Protein AF-A0A4U8USK8-F1 (afdb_monomer)

Structure (mmCIF, N/CA/C/O backbone):
data_AF-A0A4U8USK8-F1
#
_entry.id   AF-A0A4U8USK8-F1
#
loop_
_atom_site.group_PDB
_atom_site.id
_atom_site.type_symbol
_atom_site.label_atom_id
_atom_site.label_alt_id
_atom_site.label_comp_id
_atom_site.label_asym_id
_atom_site.label_entity_id
_atom_site.label_seq_id
_atom_site.pdbx_PDB_ins_code
_atom_site.Cartn_x
_atom_site.Cartn_y
_atom_site.Cartn_z
_atom_site.occupancy
_atom_site.B_iso_or_equiv
_atom_site.auth_seq_id
_atom_site.auth_comp_id
_atom_site.auth_asym_id
_atom_site.auth_atom_id
_atom_site.pdbx_PDB_model_num
ATOM 1 N N . MET A 1 1 ? -1.894 -6.611 14.300 1.00 62.28 1 MET A N 1
ATOM 2 C CA . MET A 1 1 ? -0.948 -7.218 13.333 1.00 62.28 1 MET A CA 1
ATOM 3 C C . MET A 1 1 ? -1.558 -7.384 11.939 1.00 62.28 1 MET A C 1
ATOM 5 O O . MET A 1 1 ? -0.922 -6.992 10.974 1.00 62.28 1 MET A O 1
ATOM 9 N N . SER A 1 2 ? -2.804 -7.857 11.816 1.00 80.00 2 SER A N 1
ATOM 10 C CA . SER A 1 2 ? -3.488 -8.091 10.527 1.00 80.00 2 SER A CA 1
ATOM 11 C C . SER A 1 2 ? -3.563 -6.857 9.609 1.00 80.00 2 SER A C 1
ATOM 13 O O . SER A 1 2 ? -3.330 -6.972 8.414 1.00 80.00 2 SER A O 1
ATOM 15 N N . ALA A 1 3 ? -3.816 -5.663 10.157 1.00 85.06 3 ALA A N 1
ATOM 16 C CA . ALA A 1 3 ? -3.925 -4.427 9.372 1.00 85.06 3 ALA A CA 1
ATOM 17 C C . ALA A 1 3 ? -2.617 -4.017 8.662 1.00 85.06 3 ALA A C 1
ATOM 19 O O . ALA A 1 3 ? -2.660 -3.523 7.541 1.00 85.06 3 ALA A O 1
ATOM 20 N N . LEU A 1 4 ? -1.459 -4.264 9.287 1.00 87.69 4 LEU A N 1
ATOM 21 C CA . LEU A 1 4 ? -0.150 -3.981 8.682 1.00 87.69 4 LEU A CA 1
ATOM 22 C C . LEU A 1 4 ? 0.106 -4.899 7.482 1.00 87.69 4 LEU A C 1
ATOM 24 O O . LEU A 1 4 ? 0.580 -4.457 6.441 1.00 87.69 4 LEU A O 1
ATOM 28 N N . LEU A 1 5 ? -0.276 -6.173 7.608 1.00 88.75 5 LEU A N 1
ATOM 29 C CA . LEU A 1 5 ? -0.125 -7.152 6.536 1.00 88.75 5 LEU A CA 1
ATOM 30 C C . LEU A 1 5 ? -1.016 -6.814 5.331 1.00 88.75 5 LEU A C 1
ATOM 32 O O . LEU A 1 5 ? -0.570 -6.932 4.194 1.00 88.75 5 LEU A O 1
ATOM 36 N N . ALA A 1 6 ? -2.241 -6.329 5.566 1.00 90.69 6 ALA A N 1
ATOM 37 C CA . ALA A 1 6 ? -3.089 -5.807 4.494 1.00 90.69 6 ALA A CA 1
ATOM 38 C C . ALA A 1 6 ? -2.417 -4.623 3.771 1.00 90.69 6 ALA A C 1
ATOM 40 O O . ALA A 1 6 ? -2.371 -4.608 2.543 1.00 90.69 6 ALA A O 1
ATOM 41 N N . GLY A 1 7 ? -1.807 -3.698 4.521 1.00 90.12 7 GLY A N 1
ATOM 42 C CA . GLY A 1 7 ? -1.068 -2.573 3.948 1.00 90.12 7 GLY A CA 1
ATOM 43 C C . GLY A 1 7 ? 0.153 -2.994 3.121 1.00 90.12 7 GLY A C 1
ATOM 44 O O . GLY A 1 7 ? 0.425 -2.388 2.089 1.00 90.12 7 GLY A O 1
ATOM 45 N N . PHE A 1 8 ? 0.854 -4.061 3.516 1.00 91.94 8 PHE A N 1
ATOM 46 C CA . PHE A 1 8 ? 1.943 -4.642 2.720 1.00 91.94 8 PHE A CA 1
ATOM 47 C C . PHE A 1 8 ? 1.453 -5.155 1.360 1.00 91.94 8 PHE A C 1
ATOM 49 O O . PHE A 1 8 ? 1.999 -4.767 0.329 1.00 91.94 8 PHE A O 1
ATOM 56 N N . PHE A 1 9 ? 0.387 -5.961 1.333 1.00 91.88 9 PHE A N 1
ATOM 57 C CA . PHE A 1 9 ? -0.175 -6.452 0.070 1.00 91.88 9 PHE A CA 1
ATOM 58 C C . PHE A 1 9 ? -0.728 -5.317 -0.800 1.00 91.88 9 PHE A C 1
ATOM 60 O O . PHE A 1 9 ? -0.609 -5.365 -2.022 1.00 91.88 9 PHE A O 1
ATOM 67 N N . ALA A 1 10 ? -1.255 -4.257 -0.187 1.00 92.19 10 ALA A N 1
ATOM 68 C CA . ALA A 1 10 ? -1.658 -3.053 -0.903 1.00 92.19 10 ALA A CA 1
ATOM 69 C C . ALA A 1 10 ? -0.473 -2.376 -1.622 1.00 92.19 10 ALA A C 1
ATOM 71 O O . ALA A 1 10 ? -0.589 -1.980 -2.782 1.00 92.19 10 ALA A O 1
ATOM 72 N N . ALA A 1 11 ? 0.686 -2.295 -0.964 1.00 93.12 11 ALA A N 1
ATOM 73 C CA . ALA A 1 11 ? 1.900 -1.750 -1.564 1.00 93.12 11 ALA A CA 1
ATOM 74 C C . ALA A 1 11 ? 2.456 -2.656 -2.678 1.00 93.12 11 ALA A C 1
ATOM 76 O O . ALA A 1 11 ? 2.874 -2.159 -3.725 1.00 93.12 11 ALA A O 1
ATOM 77 N N . CYS A 1 12 ? 2.407 -3.983 -2.502 1.00 91.12 12 CYS A N 1
ATOM 78 C CA . CYS A 1 12 ? 2.748 -4.942 -3.558 1.00 91.12 12 CYS A CA 1
ATOM 79 C C . CYS A 1 12 ? 1.858 -4.771 -4.793 1.00 91.12 12 CYS A C 1
ATOM 81 O O . CYS A 1 12 ? 2.367 -4.790 -5.912 1.00 91.12 12 CYS A O 1
ATOM 83 N N . ALA A 1 13 ? 0.553 -4.553 -4.602 1.00 93.31 13 ALA A N 1
ATOM 84 C CA . ALA A 1 13 ? -0.358 -4.250 -5.698 1.00 93.31 13 ALA A CA 1
ATOM 85 C C . ALA A 1 13 ? 0.054 -2.959 -6.426 1.00 93.31 13 ALA A C 1
ATOM 87 O O . ALA A 1 13 ? 0.198 -2.976 -7.644 1.00 93.31 13 ALA A O 1
ATOM 88 N N . SER A 1 14 ?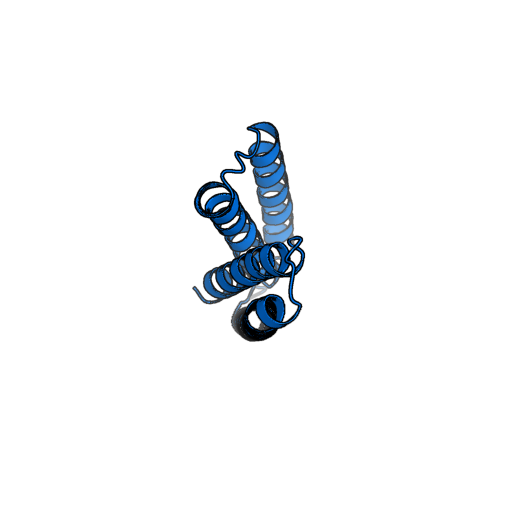 0.324 -1.864 -5.708 1.00 91.25 14 SER A N 1
ATOM 89 C CA . SER A 1 14 ? 0.794 -0.611 -6.325 1.00 91.25 14 SER A CA 1
ATOM 90 C C . SER A 1 14 ? 2.087 -0.789 -7.130 1.00 91.25 14 SER A C 1
ATOM 92 O O . SER A 1 14 ? 2.193 -0.274 -8.242 1.00 91.25 14 SER A O 1
ATOM 94 N N . ALA A 1 15 ? 3.059 -1.544 -6.608 1.00 91.50 15 ALA A N 1
ATOM 95 C CA . ALA A 1 15 ? 4.309 -1.822 -7.317 1.00 91.50 15 ALA A CA 1
ATOM 96 C C . ALA A 1 15 ? 4.084 -2.685 -8.572 1.00 91.50 15 ALA A C 1
ATOM 98 O O . ALA A 1 15 ? 4.593 -2.359 -9.642 1.00 91.50 15 ALA A O 1
ATOM 99 N N . ALA A 1 16 ? 3.276 -3.745 -8.465 1.00 90.69 16 ALA A N 1
ATOM 100 C CA . ALA A 1 16 ? 2.935 -4.609 -9.594 1.00 90.69 16 ALA A CA 1
ATOM 101 C C . ALA A 1 16 ? 2.166 -3.854 -10.687 1.00 90.69 16 ALA A C 1
ATOM 103 O O . ALA A 1 16 ? 2.432 -4.056 -11.868 1.00 90.69 16 ALA A O 1
ATOM 104 N N . ALA A 1 17 ? 1.261 -2.946 -10.307 1.00 90.25 17 ALA A N 1
ATOM 105 C CA . ALA A 1 17 ? 0.554 -2.088 -11.252 1.00 90.25 17 ALA A CA 1
ATOM 106 C C . ALA A 1 17 ? 1.528 -1.219 -12.050 1.00 90.25 17 ALA A C 1
ATOM 108 O O . ALA A 1 17 ? 1.413 -1.133 -13.268 1.00 90.25 17 ALA A O 1
ATOM 109 N N . LYS A 1 18 ? 2.514 -0.615 -11.377 1.00 90.00 18 LYS A N 1
ATOM 110 C CA . LYS A 1 18 ? 3.519 0.215 -12.044 1.00 90.00 18 LYS A CA 1
ATOM 111 C C . LYS A 1 18 ? 4.313 -0.580 -13.084 1.00 90.00 18 LYS A C 1
ATOM 113 O O . LYS A 1 18 ? 4.396 -0.150 -14.225 1.00 90.00 18 LYS A O 1
ATOM 118 N N . LEU A 1 19 ? 4.773 -1.778 -12.724 1.00 87.62 19 LEU A N 1
ATOM 119 C CA . LEU A 1 19 ? 5.495 -2.679 -13.636 1.00 87.62 19 LEU A CA 1
ATOM 120 C C . LEU A 1 19 ? 4.621 -3.208 -14.785 1.00 87.62 19 LEU A C 1
ATOM 122 O O . LEU A 1 19 ? 5.118 -3.480 -15.875 1.00 87.62 19 LEU A O 1
ATOM 126 N N . MET A 1 20 ? 3.314 -3.354 -14.560 1.00 86.81 20 MET A N 1
ATOM 127 C CA . MET A 1 20 ? 2.359 -3.787 -15.583 1.00 86.81 20 MET A CA 1
ATOM 128 C C . MET A 1 20 ? 2.142 -2.728 -16.675 1.00 86.81 20 MET A C 1
ATOM 130 O O . MET A 1 20 ? 1.917 -3.095 -17.829 1.00 86.81 20 MET A O 1
ATOM 134 N N . PHE A 1 21 ? 2.171 -1.443 -16.307 1.00 83.44 21 PHE A N 1
ATOM 135 C CA . PHE A 1 21 ? 1.966 -0.311 -17.219 1.00 83.44 21 PHE A CA 1
ATOM 136 C C . PHE A 1 21 ? 3.261 0.263 -17.802 1.00 83.44 21 PHE A C 1
ATOM 138 O O . PHE A 1 21 ? 3.189 1.198 -18.593 1.00 83.44 21 PHE A O 1
ATOM 145 N N . GLU A 1 22 ? 4.419 -0.282 -17.432 1.00 84.69 22 GLU A N 1
ATOM 146 C CA . GLU A 1 22 ? 5.686 0.035 -18.090 1.00 84.69 22 GLU A CA 1
ATOM 147 C C . GLU A 1 22 ? 5.589 -0.301 -19.594 1.00 84.69 22 GLU A C 1
ATOM 149 O O . GLU A 1 22 ? 4.885 -1.237 -20.000 1.00 84.69 22 GLU A O 1
ATOM 154 N N . ASP A 1 23 ? 6.267 0.471 -20.439 1.00 80.50 23 ASP A N 1
ATOM 155 C CA . ASP A 1 23 ? 6.266 0.250 -21.882 1.00 80.50 23 ASP A CA 1
ATOM 156 C C . ASP A 1 23 ? 7.170 -0.928 -22.221 1.00 80.50 23 ASP A C 1
ATOM 158 O O . ASP A 1 23 ? 8.362 -0.763 -22.479 1.00 80.50 23 ASP A O 1
ATOM 162 N N . TRP A 1 24 ? 6.604 -2.135 -22.229 1.00 81.56 24 TRP A N 1
ATOM 163 C CA . TRP A 1 24 ? 7.300 -3.272 -22.805 1.00 81.56 24 TRP A CA 1
ATOM 164 C C . TRP A 1 24 ? 6.730 -3.816 -24.108 1.00 81.56 24 TRP A C 1
ATOM 166 O O . TRP A 1 24 ? 5.531 -3.763 -24.386 1.00 81.56 24 TRP A O 1
ATOM 176 N N . GLU A 1 25 ? 7.655 -4.357 -24.902 1.00 80.81 25 GLU A N 1
ATOM 177 C CA . GLU A 1 25 ? 7.508 -4.721 -26.314 1.00 80.81 25 GLU A CA 1
ATOM 178 C C . GLU A 1 25 ? 6.460 -5.824 -26.568 1.00 80.81 25 GLU A C 1
ATOM 180 O O . GLU A 1 25 ? 5.803 -5.836 -27.604 1.00 80.81 25 GLU A O 1
ATOM 185 N N . SER A 1 26 ? 6.278 -6.770 -25.636 1.00 82.19 26 SER A N 1
ATOM 186 C CA . SER A 1 26 ? 5.474 -7.989 -25.851 1.00 82.19 26 SER A CA 1
ATOM 187 C C . SER A 1 26 ? 4.459 -8.287 -24.731 1.00 82.19 26 SER A C 1
ATOM 189 O O . SER A 1 26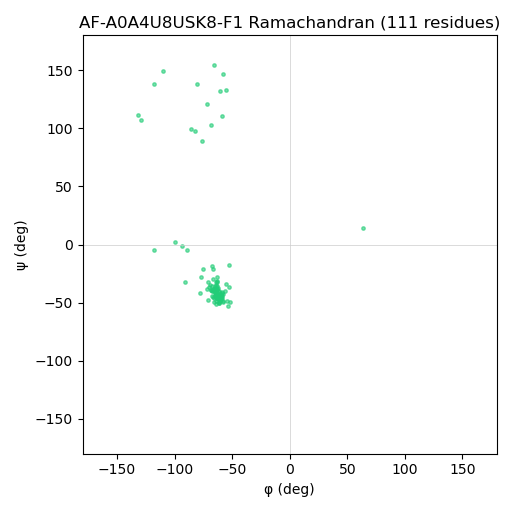 ? 4.858 -8.736 -23.672 1.00 82.19 26 SER A O 1
ATOM 191 N N . PRO A 1 27 ? 3.131 -8.195 -24.909 1.00 79.19 27 PRO A N 1
ATOM 192 C CA . PRO A 1 27 ? 2.140 -8.222 -23.809 1.00 79.19 27 PRO A CA 1
ATOM 193 C C . PRO A 1 27 ? 2.222 -9.410 -22.820 1.00 79.19 27 PRO A C 1
ATOM 195 O O . PRO A 1 27 ? 1.699 -9.326 -21.709 1.00 79.19 27 PRO A O 1
ATOM 198 N N . LEU A 1 28 ? 2.910 -10.495 -23.185 1.00 85.31 28 LEU A N 1
ATOM 199 C CA . LEU A 1 28 ? 3.245 -11.624 -22.319 1.00 85.31 28 LEU A CA 1
ATOM 200 C C . LEU A 1 28 ? 3.952 -11.226 -21.008 1.00 85.31 28 LEU A C 1
ATOM 202 O O . LEU A 1 28 ? 3.653 -11.817 -19.972 1.00 85.31 28 LEU A O 1
ATOM 206 N N . HIS A 1 29 ? 4.833 -10.216 -21.007 1.00 84.19 29 HIS A N 1
ATOM 207 C CA . HIS A 1 29 ? 5.508 -9.778 -19.773 1.00 84.19 29 HIS A CA 1
ATOM 208 C C . HIS A 1 29 ? 4.534 -9.150 -18.761 1.00 84.19 29 HIS A C 1
ATOM 210 O O . HIS A 1 29 ? 4.825 -9.135 -17.570 1.00 84.19 29 HIS A O 1
ATOM 216 N N . ARG A 1 30 ? 3.356 -8.672 -19.198 1.00 86.19 30 ARG A N 1
ATOM 217 C CA . ARG A 1 30 ? 2.348 -8.047 -18.319 1.00 86.19 30 ARG A CA 1
ATOM 218 C C . ARG A 1 30 ? 1.569 -9.077 -17.514 1.00 86.19 30 ARG A C 1
ATOM 220 O O . ARG A 1 30 ? 1.116 -8.775 -16.414 1.00 86.19 30 ARG A O 1
ATOM 227 N N . ALA A 1 31 ? 1.423 -10.292 -18.043 1.00 88.62 31 ALA A N 1
ATOM 228 C CA . ALA A 1 31 ? 0.634 -11.362 -17.437 1.00 88.62 31 ALA A CA 1
ATOM 229 C C . ALA A 1 31 ? 1.031 -11.696 -15.979 1.00 88.62 31 ALA A C 1
ATOM 231 O O . ALA A 1 31 ? 0.135 -11.724 -15.130 1.00 88.62 31 ALA A O 1
ATOM 232 N N . PRO A 1 32 ? 2.321 -11.898 -15.627 1.00 89.56 32 PRO A N 1
ATOM 233 C CA . PRO A 1 32 ? 2.706 -12.157 -14.237 1.00 89.56 32 PRO A CA 1
ATOM 234 C C . PRO A 1 32 ? 2.437 -10.963 -13.311 1.00 89.56 32 PRO A C 1
ATOM 236 O O . PRO A 1 32 ? 1.981 -11.159 -12.184 1.00 89.56 32 PRO A O 1
ATOM 239 N N . PHE A 1 33 ? 2.651 -9.728 -13.776 1.00 90.25 33 PHE A N 1
ATOM 240 C CA . PHE A 1 33 ? 2.387 -8.526 -12.978 1.00 90.25 33 PHE A CA 1
ATOM 241 C C . PHE A 1 33 ? 0.892 -8.291 -12.765 1.00 90.25 33 PHE A C 1
ATOM 243 O O . PHE A 1 33 ? 0.485 -7.928 -11.664 1.00 90.25 33 PHE A O 1
ATOM 250 N N . LEU A 1 34 ? 0.061 -8.581 -13.768 1.00 89.94 34 LEU A N 1
ATOM 251 C CA . LEU A 1 34 ? -1.393 -8.552 -13.639 1.00 89.94 34 LEU A CA 1
ATOM 252 C C . LEU A 1 34 ? -1.880 -9.590 -12.621 1.00 89.94 34 LEU A C 1
ATOM 254 O O . LEU A 1 34 ? -2.682 -9.267 -11.745 1.00 89.94 34 LEU A O 1
ATOM 258 N N . ALA A 1 35 ? -1.370 -10.823 -12.687 1.00 91.75 35 ALA A N 1
ATOM 259 C CA . ALA A 1 35 ? -1.700 -11.854 -11.708 1.00 91.75 35 ALA A CA 1
ATOM 260 C C . ALA A 1 35 ? -1.289 -11.425 -10.287 1.00 91.75 35 ALA A C 1
ATOM 262 O O . ALA A 1 35 ? -2.097 -11.501 -9.361 1.00 91.75 35 ALA A O 1
ATOM 263 N N . ALA A 1 36 ? -0.071 -10.900 -10.118 1.00 91.81 36 ALA A N 1
ATOM 264 C CA . ALA A 1 36 ? 0.415 -10.384 -8.840 1.00 91.81 36 ALA A CA 1
ATOM 265 C C . ALA A 1 36 ? -0.420 -9.200 -8.321 1.00 91.81 36 ALA A C 1
ATOM 267 O O . ALA A 1 36 ? -0.724 -9.145 -7.126 1.00 91.81 36 ALA A O 1
ATOM 268 N N . PHE A 1 37 ? -0.838 -8.288 -9.203 1.00 92.56 37 PHE A N 1
ATOM 269 C CA . PHE A 1 37 ? -1.707 -7.156 -8.885 1.00 92.56 37 PHE A CA 1
ATOM 270 C C . PHE A 1 37 ? -3.070 -7.616 -8.358 1.00 92.56 37 PHE A C 1
ATOM 272 O O . PHE A 1 37 ? -3.521 -7.153 -7.306 1.00 92.56 37 PHE A O 1
ATOM 279 N N . VAL A 1 38 ? -3.713 -8.551 -9.065 1.00 93.88 38 VAL A N 1
ATOM 280 C CA . VAL A 1 38 ? -5.031 -9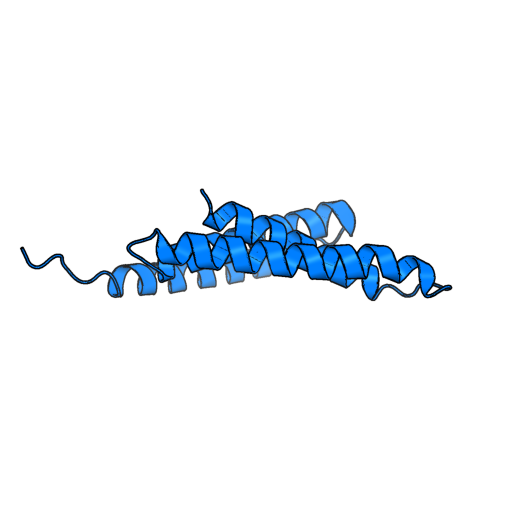.080 -8.690 1.00 93.88 38 VAL A CA 1
ATOM 281 C C . VAL A 1 38 ? -4.942 -9.861 -7.380 1.00 93.88 38 VAL A C 1
ATOM 283 O O . VAL A 1 38 ? -5.707 -9.587 -6.456 1.00 93.88 38 VAL A O 1
ATOM 286 N N . LEU A 1 39 ? -3.982 -10.784 -7.258 1.00 93.94 39 LEU A N 1
ATOM 287 C CA . LEU A 1 39 ? -3.804 -11.592 -6.048 1.00 93.94 39 LEU A CA 1
ATOM 288 C C . LEU A 1 39 ? -3.524 -10.720 -4.821 1.00 93.94 39 LEU A C 1
ATOM 290 O O . LEU A 1 39 ? -4.130 -10.921 -3.769 1.00 93.94 39 LEU A O 1
ATOM 294 N N . SER A 1 40 ? -2.661 -9.712 -4.964 1.00 91.94 40 SER A N 1
ATOM 295 C CA . SER A 1 40 ? -2.339 -8.788 -3.875 1.00 91.94 40 SER A CA 1
ATOM 296 C C . SER A 1 40 ? -3.551 -7.956 -3.447 1.00 91.94 40 SER A C 1
ATOM 298 O O . SER A 1 40 ? -3.776 -7.788 -2.251 1.00 91.94 40 SER A O 1
ATOM 300 N N . ASN A 1 41 ? -4.388 -7.502 -4.388 1.00 92.62 41 ASN A N 1
ATOM 301 C CA . ASN A 1 41 ? -5.636 -6.799 -4.066 1.00 92.62 41 ASN A CA 1
ATOM 302 C C . ASN A 1 41 ? -6.642 -7.690 -3.326 1.00 92.62 41 ASN A C 1
ATOM 304 O O . ASN A 1 41 ? -7.236 -7.259 -2.336 1.00 92.62 41 ASN A O 1
ATOM 308 N N . VAL A 1 42 ? -6.813 -8.938 -3.771 1.00 93.38 42 VAL A N 1
ATOM 309 C CA . VAL A 1 42 ? -7.712 -9.900 -3.113 1.00 93.38 42 VAL A CA 1
ATOM 310 C C . VAL A 1 42 ? -7.234 -10.195 -1.689 1.00 93.38 42 VAL A C 1
ATOM 312 O O . VAL A 1 42 ? -8.032 -10.150 -0.750 1.00 93.38 42 VAL A O 1
ATOM 315 N N . LEU A 1 43 ? -5.931 -10.435 -1.505 1.00 91.44 43 LEU A N 1
ATOM 316 C CA . LEU A 1 43 ? -5.336 -10.678 -0.188 1.00 91.44 43 LEU A CA 1
ATOM 317 C C . LEU A 1 43 ? -5.448 -9.455 0.727 1.00 91.44 43 LEU A C 1
ATOM 319 O O . LEU A 1 43 ? -5.870 -9.600 1.875 1.00 91.44 43 LEU A O 1
ATOM 323 N N . MET A 1 44 ? -5.140 -8.256 0.224 1.00 90.81 44 MET A N 1
ATOM 324 C CA . MET A 1 44 ? -5.330 -6.999 0.953 1.00 90.81 44 MET A CA 1
ATOM 325 C C . MET A 1 44 ? -6.772 -6.882 1.449 1.00 90.81 44 MET A C 1
ATOM 327 O O . MET A 1 44 ? -6.994 -6.682 2.643 1.00 90.81 44 MET A O 1
ATOM 331 N N . TRP A 1 45 ? -7.754 -7.029 0.557 1.00 90.00 45 TRP A N 1
ATOM 332 C CA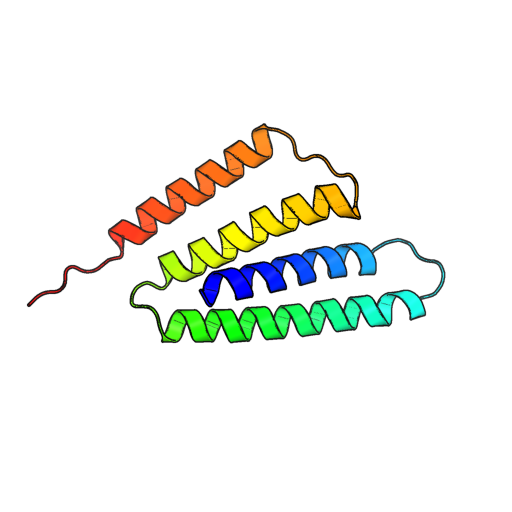 . TRP A 1 45 ? -9.165 -6.880 0.901 1.00 90.00 45 TRP A CA 1
ATOM 333 C C . TRP A 1 45 ? -9.627 -7.919 1.930 1.00 90.00 45 TRP A C 1
ATOM 335 O O . TRP A 1 45 ? -10.296 -7.577 2.911 1.00 90.00 45 TRP A O 1
ATOM 345 N N . TRP A 1 46 ? -9.221 -9.180 1.772 1.00 91.44 46 TRP A N 1
ATOM 346 C CA . TRP A 1 46 ? -9.561 -10.242 2.718 1.00 91.44 46 TRP A CA 1
ATOM 347 C C . TRP A 1 46 ? -8.955 -10.003 4.108 1.00 91.44 46 TRP A C 1
ATOM 349 O O . TRP A 1 46 ? -9.645 -10.099 5.124 1.00 91.44 46 TRP A O 1
ATOM 359 N N . ILE A 1 47 ? -7.677 -9.628 4.178 1.00 89.06 47 ILE A N 1
ATOM 360 C CA . ILE A 1 47 ? -7.005 -9.352 5.452 1.00 89.06 47 ILE A CA 1
ATOM 361 C C . ILE A 1 47 ? -7.578 -8.083 6.098 1.00 89.06 47 ILE A C 1
ATOM 363 O O . ILE A 1 47 ? -7.784 -8.058 7.313 1.00 89.06 47 ILE A O 1
ATOM 367 N N . HIS A 1 48 ? -7.883 -7.051 5.308 1.00 85.75 48 HIS A N 1
ATOM 368 C CA . HIS A 1 48 ? -8.475 -5.806 5.789 1.00 85.75 48 HIS A CA 1
ATOM 369 C C . HIS A 1 48 ? -9.875 -6.040 6.369 1.00 85.75 48 HIS A C 1
ATOM 371 O O . HIS A 1 48 ? -10.140 -5.670 7.510 1.00 85.75 48 HIS A O 1
ATOM 377 N N . THR A 1 49 ? -10.746 -6.749 5.648 1.00 87.75 49 THR A N 1
ATOM 378 C CA . THR A 1 49 ? -12.091 -7.104 6.137 1.00 87.75 49 THR A CA 1
ATOM 379 C C . THR A 1 49 ? -12.032 -7.989 7.385 1.00 87.75 49 THR A C 1
ATOM 381 O O . THR A 1 49 ? -12.809 -7.790 8.321 1.00 87.75 49 THR A O 1
ATOM 384 N N . LYS A 1 50 ? -11.073 -8.921 7.464 1.00 86.81 50 LYS A N 1
ATOM 385 C CA . LYS A 1 50 ? -10.818 -9.721 8.671 1.00 86.81 50 LYS A CA 1
ATOM 386 C C . LYS A 1 50 ? -10.345 -8.860 9.848 1.00 86.81 50 LYS A C 1
ATOM 388 O O . LYS A 1 50 ? -10.780 -9.085 10.974 1.00 86.81 50 LYS A O 1
ATOM 393 N N . ALA A 1 51 ? -9.486 -7.872 9.602 1.00 83.62 51 ALA A N 1
ATOM 394 C CA . ALA A 1 51 ? -9.010 -6.939 10.620 1.00 83.62 51 ALA A CA 1
ATOM 395 C C . ALA A 1 51 ? -10.137 -6.035 11.147 1.00 83.62 51 ALA A C 1
ATOM 397 O O . ALA A 1 51 ? -10.197 -5.788 12.348 1.00 83.62 51 ALA A O 1
ATOM 398 N N . LEU A 1 52 ? -11.049 -5.601 10.271 1.00 83.56 52 LEU A N 1
ATOM 399 C CA . LEU A 1 52 ? -12.236 -4.830 10.648 1.00 83.56 52 LEU A CA 1
ATOM 400 C C . LEU A 1 52 ? -13.180 -5.635 11.545 1.00 83.56 52 LEU A C 1
ATOM 402 O O . LEU A 1 52 ? -13.627 -5.129 12.566 1.00 83.56 52 LEU A O 1
ATOM 406 N N . LYS A 1 53 ? -13.436 -6.907 11.215 1.00 81.00 53 LYS A N 1
ATOM 407 C CA . LYS A 1 53 ? -14.306 -7.782 12.022 1.00 81.00 53 LYS A CA 1
ATOM 408 C C . LYS A 1 53 ? -13.771 -8.056 13.433 1.00 81.00 53 LYS A C 1
ATOM 410 O O . LYS A 1 53 ? -14.558 -8.349 14.324 1.00 81.00 53 LYS A O 1
ATOM 415 N N . GLY A 1 54 ? -12.453 -8.012 13.626 1.00 72.62 54 GLY A N 1
ATOM 416 C CA . GLY A 1 54 ? -11.799 -8.334 14.899 1.00 72.62 54 GLY A CA 1
ATOM 417 C C . GLY A 1 54 ? -11.401 -7.127 15.754 1.00 72.62 54 GLY A C 1
ATOM 418 O O . GLY A 1 54 ? -10.773 -7.323 16.790 1.00 72.62 54 GLY A O 1
ATOM 419 N N . SER A 1 55 ? -11.696 -5.897 15.324 1.00 76.94 55 SER A N 1
ATOM 420 C CA . SER A 1 55 ? -11.262 -4.668 15.997 1.00 76.94 55 SER A CA 1
ATOM 421 C C . SER A 1 55 ? -12.452 -3.854 16.486 1.00 76.94 55 SER A C 1
ATOM 423 O O . SER A 1 55 ? -13.407 -3.638 15.748 1.00 76.94 55 SER A O 1
ATOM 425 N N . SER A 1 56 ? -12.349 -3.316 17.700 1.00 69.81 56 SER A N 1
ATOM 426 C CA . SER A 1 56 ? -13.332 -2.378 18.255 1.00 69.81 56 SER A CA 1
ATOM 427 C C . SER A 1 56 ? -13.348 -1.024 17.534 1.00 69.81 56 SER A C 1
ATOM 429 O O . SER A 1 56 ? -14.319 -0.283 17.645 1.00 69.81 56 SER A O 1
ATOM 431 N N . SER A 1 57 ? -12.280 -0.693 16.797 1.00 77.00 57 SER A N 1
ATOM 432 C CA . SER A 1 57 ? -12.147 0.563 16.057 1.00 77.00 57 SER A CA 1
ATOM 433 C C . SER A 1 57 ? -11.747 0.306 14.604 1.00 77.00 57 SER A C 1
ATOM 435 O O . SER A 1 57 ? -10.602 -0.041 14.294 1.00 77.00 57 SER A O 1
ATOM 437 N N . THR A 1 58 ? -12.710 0.494 13.701 1.00 82.19 58 THR A N 1
ATOM 438 C CA . THR A 1 58 ? -12.535 0.453 12.238 1.00 82.19 58 THR A CA 1
ATOM 439 C C . THR A 1 58 ? -11.517 1.493 11.772 1.00 82.19 58 THR A C 1
ATOM 441 O O . THR A 1 58 ? -10.672 1.206 10.928 1.00 82.19 58 THR A O 1
ATOM 444 N N . LEU A 1 59 ? -11.555 2.696 12.352 1.00 81.19 59 LEU A N 1
ATOM 445 C CA . LEU A 1 59 ? -10.703 3.807 11.927 1.00 81.19 59 LEU A CA 1
ATOM 446 C C . LEU A 1 59 ? -9.224 3.544 12.215 1.00 81.19 59 LEU A C 1
ATOM 448 O O . LEU A 1 59 ? -8.390 3.807 11.352 1.00 81.19 59 LEU A O 1
ATOM 452 N N . ILE A 1 60 ? -8.895 2.956 13.370 1.00 81.81 60 ILE A N 1
ATOM 453 C CA . ILE A 1 60 ? -7.511 2.579 13.700 1.00 81.81 60 ILE A CA 1
ATOM 454 C C . ILE A 1 60 ? -7.003 1.491 12.741 1.00 81.81 60 ILE A C 1
ATOM 456 O O . ILE A 1 60 ? -5.867 1.555 12.274 1.00 81.81 60 ILE A O 1
ATOM 460 N N . VAL A 1 61 ? -7.840 0.509 12.392 1.00 84.88 61 VAL A N 1
ATOM 461 C CA . VAL A 1 61 ? -7.472 -0.553 11.437 1.00 84.88 61 VAL A CA 1
ATOM 462 C C . VAL A 1 61 ? -7.175 0.021 10.054 1.00 84.88 61 VAL A C 1
ATOM 464 O O . VAL A 1 61 ? -6.159 -0.326 9.450 1.00 84.88 61 VAL A O 1
ATOM 467 N N . THR A 1 62 ? -8.029 0.917 9.562 1.00 86.50 62 THR A N 1
ATOM 468 C CA . THR A 1 62 ? -7.823 1.591 8.276 1.00 86.50 62 THR A CA 1
ATOM 469 C C . THR A 1 62 ? -6.595 2.488 8.302 1.00 86.50 62 THR A C 1
ATOM 471 O O . THR A 1 62 ? -5.807 2.453 7.361 1.00 86.50 62 THR A O 1
ATOM 474 N N . LEU A 1 63 ? -6.368 3.223 9.393 1.00 86.75 63 LEU A N 1
ATOM 475 C CA . LEU A 1 63 ? -5.184 4.058 9.568 1.00 86.75 63 LEU A CA 1
ATOM 476 C C . LEU A 1 63 ? -3.892 3.241 9.468 1.00 86.75 63 LEU A C 1
ATOM 478 O O . LEU A 1 63 ? -2.987 3.612 8.724 1.00 86.75 63 LEU A O 1
ATOM 482 N N . LEU A 1 64 ? -3.814 2.115 10.182 1.00 87.88 64 LEU A N 1
ATOM 483 C CA . LEU A 1 64 ? -2.640 1.242 10.159 1.00 87.88 64 LEU A CA 1
ATOM 484 C C . LEU A 1 64 ? -2.418 0.619 8.776 1.00 87.88 64 LEU A C 1
ATOM 486 O O . LEU A 1 64 ? -1.281 0.555 8.314 1.00 87.88 64 LEU A O 1
ATOM 490 N N . ASN A 1 65 ? -3.490 0.199 8.100 1.00 89.19 65 ASN A N 1
ATOM 491 C CA . ASN A 1 65 ? -3.421 -0.318 6.733 1.00 89.19 65 ASN A CA 1
ATOM 492 C C . ASN A 1 65 ? -2.887 0.737 5.753 1.00 89.19 65 ASN A C 1
ATOM 494 O O . ASN A 1 65 ? -1.946 0.473 5.007 1.00 89.19 65 ASN A O 1
ATOM 498 N N . THR A 1 66 ? -3.461 1.938 5.779 1.00 87.94 66 THR A N 1
ATOM 499 C CA . THR A 1 66 ? -3.093 3.038 4.882 1.00 87.94 66 THR A CA 1
ATOM 500 C C . THR A 1 66 ? -1.684 3.550 5.169 1.00 87.94 66 THR A C 1
ATOM 502 O O . THR A 1 66 ? -0.896 3.719 4.243 1.00 87.94 66 THR A O 1
ATOM 505 N N . GLY A 1 67 ? -1.326 3.733 6.443 1.00 88.50 67 GLY A N 1
ATOM 506 C CA . GLY A 1 67 ? 0.025 4.126 6.842 1.00 88.50 67 GLY A CA 1
ATOM 507 C C . GLY A 1 67 ? 1.072 3.096 6.425 1.00 88.50 67 GLY A C 1
ATOM 508 O O . GLY A 1 67 ? 2.086 3.457 5.833 1.00 88.50 67 GLY A O 1
ATOM 509 N N . SER A 1 68 ? 0.799 1.807 6.644 1.00 90.12 68 SER A N 1
ATOM 510 C CA . SER A 1 68 ? 1.682 0.727 6.196 1.00 90.12 68 SER A CA 1
ATOM 511 C C . SER A 1 68 ? 1.815 0.695 4.672 1.00 90.12 68 SER A C 1
ATOM 513 O O . SER A 1 68 ? 2.929 0.569 4.173 1.00 90.12 68 SER A O 1
ATOM 515 N N . ASN A 1 69 ? 0.715 0.853 3.928 1.00 91.19 69 ASN A N 1
ATOM 516 C CA . ASN A 1 69 ? 0.747 0.924 2.467 1.00 91.19 69 ASN A CA 1
ATOM 517 C C . ASN A 1 69 ? 1.644 2.076 1.990 1.00 91.19 69 ASN A C 1
ATOM 519 O O . ASN A 1 69 ? 2.540 1.855 1.180 1.00 91.19 69 ASN A O 1
ATOM 523 N N . PHE A 1 70 ? 1.472 3.285 2.530 1.00 90.50 70 PHE A N 1
ATOM 524 C CA . PHE A 1 70 ? 2.283 4.434 2.126 1.00 90.50 70 PHE A CA 1
ATOM 525 C C . PHE A 1 70 ? 3.768 4.269 2.453 1.00 90.50 70 PHE A C 1
ATOM 527 O O . PHE A 1 70 ? 4.602 4.560 1.597 1.00 90.50 70 PHE A O 1
ATOM 534 N N . LEU A 1 71 ? 4.108 3.784 3.651 1.00 90.12 71 LEU A N 1
ATOM 535 C CA . LEU A 1 71 ? 5.504 3.572 4.047 1.00 90.12 71 LEU A CA 1
ATOM 536 C C . LEU A 1 71 ? 6.187 2.516 3.170 1.00 90.12 71 LEU A C 1
ATOM 538 O O . LEU A 1 71 ? 7.296 2.735 2.686 1.00 90.12 71 LEU A O 1
ATOM 542 N N . ILE A 1 72 ? 5.514 1.391 2.922 1.00 90.69 72 ILE A N 1
ATOM 543 C CA . ILE A 1 72 ? 6.066 0.299 2.110 1.00 90.69 72 ILE A CA 1
ATOM 544 C C . ILE A 1 72 ? 6.118 0.702 0.633 1.00 90.69 72 ILE A C 1
ATOM 546 O O . ILE A 1 72 ? 7.108 0.428 -0.035 1.00 90.69 72 ILE A O 1
ATOM 550 N N . THR A 1 73 ? 5.113 1.419 0.127 1.00 90.56 73 THR A N 1
ATOM 551 C CA . THR A 1 73 ? 5.119 1.950 -1.244 1.00 90.56 73 THR A CA 1
ATOM 552 C C . THR A 1 73 ? 6.233 2.974 -1.445 1.00 90.56 73 THR A C 1
ATOM 554 O O . THR A 1 73 ? 6.868 2.975 -2.495 1.00 90.56 73 THR A O 1
ATOM 557 N N . ALA A 1 74 ? 6.519 3.826 -0.456 1.00 89.56 74 ALA A N 1
ATOM 558 C CA . ALA A 1 74 ? 7.663 4.733 -0.516 1.00 89.56 74 ALA A CA 1
ATOM 559 C C . ALA A 1 74 ? 8.990 3.964 -0.548 1.00 89.56 74 ALA A C 1
ATOM 561 O O . ALA A 1 74 ? 9.862 4.286 -1.354 1.00 89.56 74 ALA A O 1
ATOM 562 N N . LEU A 1 75 ? 9.114 2.912 0.268 1.00 89.62 75 LEU A N 1
ATOM 563 C CA . LEU A 1 75 ? 10.291 2.047 0.281 1.00 89.62 75 LEU A CA 1
ATOM 564 C C . LEU A 1 75 ? 10.479 1.316 -1.057 1.00 89.62 75 LEU A C 1
ATOM 56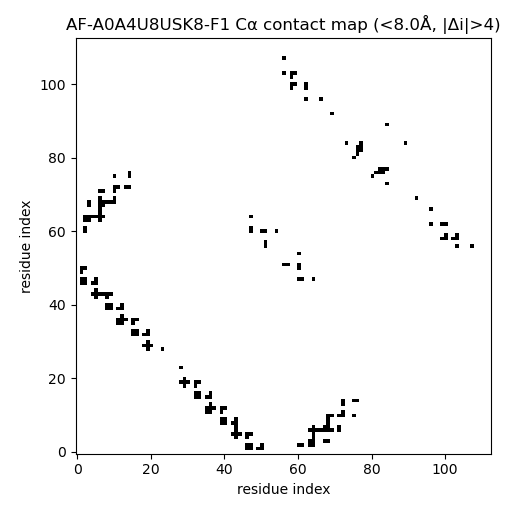6 O O . LEU A 1 75 ? 11.578 1.317 -1.599 1.00 89.62 75 LEU A O 1
ATOM 570 N N . PHE A 1 76 ? 9.418 0.738 -1.625 1.00 89.75 76 PHE A N 1
ATOM 571 C CA . PHE A 1 76 ? 9.452 0.125 -2.956 1.00 89.75 76 PHE A CA 1
ATOM 572 C C . PHE A 1 76 ? 9.732 1.150 -4.056 1.00 89.75 76 PHE A C 1
ATOM 574 O O . PHE A 1 76 ? 10.509 0.862 -4.957 1.00 89.75 76 PHE A O 1
ATOM 581 N N . GLY A 1 77 ? 9.171 2.357 -3.956 1.00 87.81 77 GLY A N 1
ATOM 582 C CA . GLY A 1 77 ? 9.495 3.498 -4.815 1.00 87.81 77 GLY A CA 1
ATOM 583 C C . GLY A 1 77 ? 10.996 3.765 -4.874 1.00 87.81 77 GLY A C 1
ATOM 584 O O . GLY A 1 77 ? 11.574 3.848 -5.955 1.00 87.81 77 GLY A O 1
ATOM 585 N N . LEU A 1 78 ? 11.630 3.822 -3.702 1.00 88.38 78 LEU A N 1
ATOM 586 C CA . LEU A 1 78 ? 13.062 4.064 -3.578 1.00 88.38 78 LEU A CA 1
ATOM 587 C C . LEU A 1 78 ? 13.905 2.870 -4.056 1.00 88.38 78 LEU A C 1
ATOM 589 O O . LEU A 1 78 ? 14.852 3.068 -4.809 1.00 88.38 78 LEU A O 1
ATOM 593 N N . LEU A 1 79 ? 13.575 1.646 -3.629 1.00 89.44 79 LEU A N 1
ATOM 594 C CA . LEU A 1 79 ? 14.389 0.450 -3.888 1.00 89.44 79 LEU A CA 1
ATOM 595 C C . LEU A 1 79 ? 14.230 -0.112 -5.304 1.00 89.44 79 LEU A C 1
ATOM 597 O O . LEU A 1 79 ? 15.216 -0.543 -5.892 1.00 89.44 79 LEU A O 1
ATOM 601 N N . LEU A 1 80 ? 13.004 -0.156 -5.832 1.00 87.19 80 LEU A N 1
ATOM 602 C CA . LEU A 1 80 ? 12.706 -0.782 -7.126 1.00 87.19 80 LEU A CA 1
ATOM 603 C C . LEU A 1 80 ? 12.791 0.210 -8.286 1.00 87.19 80 LEU A C 1
ATOM 605 O O . LEU A 1 80 ? 13.159 -0.183 -9.386 1.00 87.19 80 LEU A O 1
ATOM 609 N N . PHE A 1 81 ? 12.454 1.480 -8.045 1.00 88.38 81 PHE A N 1
ATOM 610 C CA . PHE A 1 81 ? 12.337 2.489 -9.103 1.00 88.38 81 PHE A CA 1
ATOM 611 C C . PHE A 1 81 ? 13.319 3.658 -8.948 1.00 88.38 81 PHE A C 1
ATOM 613 O O . PHE A 1 81 ? 13.3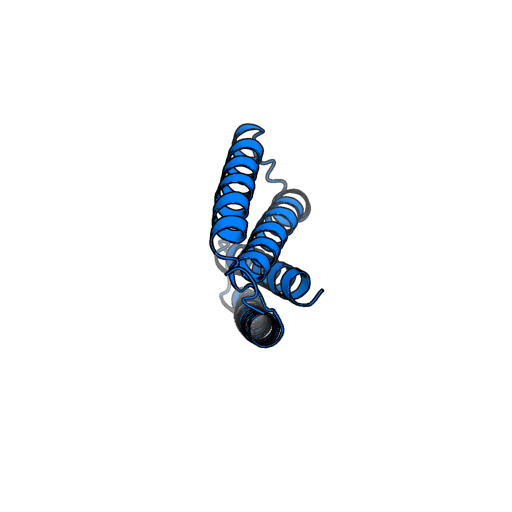49 4.542 -9.799 1.00 88.38 81 PHE A O 1
ATOM 620 N N . GLY A 1 82 ? 14.102 3.709 -7.862 1.00 84.00 82 GLY A N 1
ATOM 621 C CA . GLY A 1 82 ? 15.009 4.831 -7.590 1.00 84.00 82 GLY A CA 1
ATOM 622 C C . GLY A 1 82 ? 14.290 6.168 -7.363 1.00 84.00 82 GLY A C 1
ATOM 623 O O . GLY A 1 82 ? 14.919 7.226 -7.389 1.00 84.00 82 GLY A O 1
ATOM 624 N N . GLU A 1 83 ? 12.973 6.153 -7.143 1.00 85.50 83 GLU A N 1
ATOM 625 C CA . GLU A 1 83 ? 12.163 7.360 -7.005 1.00 85.50 83 GLU A CA 1
ATOM 626 C C . GLU A 1 83 ? 12.262 7.909 -5.582 1.00 85.50 83 GLU A C 1
ATOM 628 O O . GLU A 1 83 ? 11.538 7.490 -4.674 1.00 85.50 83 GLU A O 1
ATOM 633 N N . SER A 1 84 ? 13.134 8.898 -5.384 1.00 83.31 84 SER A N 1
ATOM 634 C CA . SER A 1 84 ? 13.176 9.639 -4.125 1.00 83.31 84 SER A CA 1
ATOM 635 C C . SER A 1 84 ? 11.955 10.553 -4.002 1.00 83.31 84 SER A C 1
ATOM 637 O O . SER A 1 84 ? 11.708 11.424 -4.840 1.00 83.31 84 SER A O 1
ATOM 639 N N . ARG A 1 85 ? 11.160 10.356 -2.946 1.00 83.19 85 ARG A N 1
ATOM 640 C CA . ARG A 1 85 ? 10.035 11.239 -2.610 1.00 83.19 85 ARG A CA 1
ATOM 641 C C . ARG A 1 85 ? 10.560 12.482 -1.889 1.00 83.19 85 ARG A C 1
ATOM 643 O O . ARG A 1 85 ? 11.427 12.388 -1.024 1.00 83.19 85 ARG A O 1
ATOM 650 N N . THR A 1 86 ? 10.030 13.654 -2.235 1.00 87.31 86 THR A N 1
ATOM 651 C CA . THR A 1 86 ? 10.437 14.931 -1.627 1.00 87.31 86 THR A CA 1
ATOM 652 C C . THR A 1 86 ? 10.066 14.992 -0.141 1.00 87.31 86 THR A C 1
ATOM 654 O O . THR A 1 86 ? 9.099 14.369 0.294 1.00 87.31 86 THR A O 1
ATOM 657 N N . LEU A 1 87 ? 10.786 15.793 0.656 1.00 83.00 87 LEU A N 1
ATOM 658 C CA . LEU A 1 87 ? 10.468 16.000 2.082 1.00 83.00 87 LEU A CA 1
ATOM 659 C C . LEU A 1 87 ? 9.022 16.486 2.302 1.00 83.00 87 LEU A C 1
ATOM 661 O O . LEU A 1 87 ? 8.363 16.065 3.252 1.00 83.00 87 LEU A O 1
ATOM 665 N N . ASN A 1 88 ? 8.492 17.290 1.375 1.00 90.00 88 ASN A N 1
ATOM 666 C CA . ASN A 1 88 ? 7.104 17.757 1.407 1.00 90.00 88 ASN A CA 1
ATOM 667 C C . ASN A 1 88 ? 6.086 16.610 1.289 1.00 90.00 88 ASN A C 1
ATOM 669 O O . ASN A 1 88 ? 5.011 16.686 1.881 1.00 90.00 88 ASN A O 1
ATOM 673 N N . TRP A 1 89 ? 6.417 15.533 0.568 1.00 90.50 89 TRP A N 1
ATOM 674 C CA . TRP A 1 89 ? 5.559 14.350 0.467 1.00 90.50 89 TRP A CA 1
ATOM 675 C C . TRP A 1 89 ? 5.422 13.647 1.821 1.00 90.50 89 TRP A C 1
ATOM 677 O O . TRP A 1 89 ? 4.310 13.346 2.254 1.00 90.50 89 TRP A O 1
ATOM 687 N N . TYR A 1 90 ? 6.541 13.456 2.529 1.00 85.69 90 TYR A N 1
ATOM 688 C CA . TYR A 1 90 ? 6.532 12.871 3.872 1.00 85.69 90 TYR A CA 1
ATOM 689 C C . TYR A 1 90 ? 5.771 13.751 4.867 1.00 85.69 90 TYR A C 1
ATOM 691 O O . TYR A 1 90 ? 5.016 13.235 5.687 1.00 85.69 90 TYR A O 1
ATOM 699 N N . PHE A 1 91 ? 5.906 15.076 4.764 1.00 90.38 91 PHE A N 1
ATOM 700 C CA . PHE A 1 91 ? 5.131 16.007 5.584 1.00 90.38 91 PHE A CA 1
ATOM 701 C C . PHE A 1 91 ? 3.619 15.883 5.334 1.00 90.38 91 PHE A C 1
ATOM 703 O O . PHE A 1 91 ? 2.841 15.788 6.284 1.00 90.38 91 PHE A O 1
ATOM 710 N N . GLY A 1 92 ? 3.198 15.804 4.067 1.00 91.12 92 GLY A N 1
ATOM 711 C CA . GLY A 1 92 ? 1.798 15.565 3.709 1.00 91.12 92 GLY A CA 1
ATOM 712 C C . GLY A 1 92 ? 1.267 14.238 4.259 1.00 91.12 92 GLY A C 1
ATOM 713 O O . GLY A 1 92 ? 0.178 14.199 4.831 1.00 91.12 92 GLY A O 1
ATOM 714 N N . LEU A 1 93 ? 2.059 13.164 4.165 1.00 89.62 93 LEU A N 1
ATOM 715 C CA . LEU A 1 93 ? 1.720 11.866 4.754 1.00 89.62 93 LEU A CA 1
ATOM 716 C C . LEU A 1 93 ? 1.522 11.967 6.274 1.00 89.62 93 LEU A C 1
ATOM 718 O O . LEU A 1 93 ? 0.527 11.462 6.794 1.00 89.62 93 LEU A O 1
ATOM 722 N N . LEU A 1 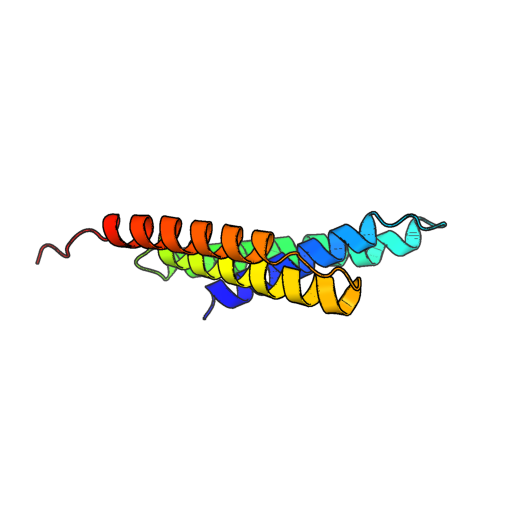94 ? 2.430 12.641 6.985 1.00 89.38 94 LEU A N 1
ATOM 723 C CA . LEU A 1 94 ? 2.307 12.847 8.430 1.00 89.38 94 LEU A CA 1
ATOM 724 C C . LEU A 1 94 ? 1.033 13.618 8.784 1.00 89.38 94 LEU A C 1
ATOM 726 O O . LEU A 1 94 ? 0.322 13.215 9.702 1.00 89.38 94 LEU A O 1
ATOM 730 N N . LEU A 1 95 ? 0.699 14.671 8.034 1.00 91.50 95 LEU A N 1
ATOM 731 C CA . LEU A 1 95 ? -0.521 15.446 8.255 1.00 91.50 95 LEU A CA 1
ATOM 732 C C . LEU A 1 95 ? -1.785 14.582 8.097 1.00 91.50 95 LEU A C 1
ATOM 734 O O . LEU A 1 95 ? -2.684 14.650 8.937 1.00 91.50 95 LEU A O 1
ATOM 738 N N . ILE A 1 96 ? -1.830 13.723 7.071 1.00 89.81 96 ILE A N 1
ATOM 739 C CA . ILE A 1 96 ? -2.939 12.781 6.842 1.00 89.81 96 ILE A CA 1
ATOM 740 C C . ILE A 1 96 ? -3.056 11.787 8.002 1.00 89.81 96 ILE A C 1
ATOM 742 O O . ILE A 1 96 ? -4.157 11.557 8.512 1.00 89.81 96 ILE A O 1
ATOM 746 N N . LEU A 1 97 ? -1.935 11.207 8.443 1.00 87.69 97 LEU A N 1
ATOM 747 C CA . LEU A 1 97 ? -1.921 10.243 9.545 1.00 87.69 97 LEU A CA 1
ATOM 748 C C . LEU A 1 97 ? -2.360 10.884 10.865 1.00 87.69 97 LEU A C 1
ATOM 750 O O . LEU A 1 97 ? -3.168 10.297 11.586 1.00 87.69 97 LEU A O 1
ATOM 754 N N . ILE A 1 98 ? -1.889 12.096 11.165 1.00 89.50 98 ILE A N 1
ATOM 755 C CA . ILE A 1 98 ? -2.271 12.847 12.367 1.00 89.50 98 ILE A CA 1
ATOM 756 C C . ILE A 1 98 ? -3.764 13.185 12.331 1.00 89.50 98 ILE A C 1
ATOM 758 O O . ILE A 1 98 ? -4.483 12.852 13.273 1.00 89.50 98 ILE A O 1
ATOM 762 N N . GLY A 1 99 ? -4.256 13.775 11.238 1.00 87.56 99 GLY A N 1
ATOM 763 C CA . GLY A 1 99 ? -5.668 14.143 11.101 1.00 87.56 99 GLY A CA 1
ATOM 764 C C . GLY A 1 99 ? -6.597 12.937 11.244 1.00 87.56 99 GLY A C 1
ATOM 765 O O . GLY A 1 99 ? -7.566 12.971 12.001 1.00 87.56 99 GLY A O 1
ATOM 766 N N . THR A 1 100 ? -6.247 11.824 10.601 1.00 82.88 100 THR A N 1
ATOM 767 C CA . THR A 1 100 ? -7.027 10.582 10.686 1.00 82.88 100 THR A CA 1
ATOM 768 C C . THR A 1 100 ? -6.969 9.966 12.090 1.00 82.88 100 THR A C 1
ATOM 770 O O . THR A 1 100 ? -7.974 9.447 12.571 1.00 82.88 100 THR A O 1
ATOM 773 N N . SER A 1 101 ? -5.834 10.069 12.794 1.00 82.62 101 SER A N 1
ATOM 774 C CA . SER A 1 101 ? -5.704 9.613 14.188 1.00 82.62 101 SER A CA 1
ATOM 775 C C . SER A 1 101 ? -6.595 10.407 15.144 1.00 82.62 101 SER A C 1
ATOM 777 O O . SER A 1 101 ? -7.191 9.832 16.053 1.00 82.62 101 SER A O 1
ATOM 779 N N . ILE A 1 102 ? -6.714 11.721 14.936 1.00 86.44 102 ILE A N 1
ATOM 780 C CA . ILE A 1 102 ? -7.593 12.585 15.735 1.00 86.44 102 ILE A CA 1
ATOM 781 C C . ILE A 1 102 ? -9.057 12.153 15.564 1.00 86.44 102 ILE A C 1
ATOM 783 O O . ILE A 1 102 ? -9.758 11.958 16.555 1.00 86.44 102 ILE A O 1
ATOM 787 N N . VAL A 1 103 ? -9.495 11.920 14.323 1.00 83.81 103 VAL A N 1
AT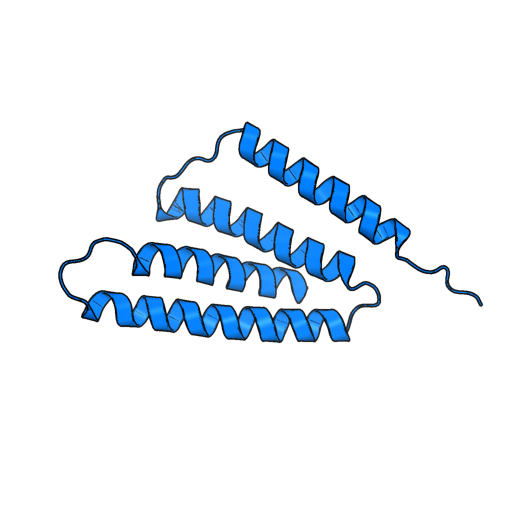OM 788 C CA . VAL A 1 103 ? -10.855 11.435 14.016 1.00 83.81 103 VAL A CA 1
ATOM 789 C C . VAL A 1 103 ? -11.100 10.024 14.569 1.00 83.81 103 VAL A C 1
ATOM 791 O O . VAL A 1 103 ? -12.194 9.714 15.044 1.00 83.81 103 VAL A O 1
ATOM 794 N N . ALA A 1 104 ? -10.082 9.160 14.551 1.00 77.44 104 ALA A N 1
ATOM 795 C CA . ALA A 1 104 ? -10.182 7.818 15.117 1.00 77.44 104 ALA A CA 1
ATOM 796 C C . ALA A 1 104 ? -10.469 7.849 16.624 1.00 77.44 104 ALA A C 1
ATOM 798 O O . ALA A 1 104 ? -11.312 7.090 17.097 1.00 77.44 104 ALA A O 1
ATOM 799 N N . ARG A 1 105 ? -9.817 8.760 17.358 1.00 73.88 105 ARG A N 1
ATOM 800 C CA . ARG A 1 105 ? -10.016 8.935 18.804 1.00 73.88 105 ARG A CA 1
ATOM 801 C C . ARG A 1 105 ? -11.366 9.555 19.155 1.00 73.88 105 ARG A C 1
ATOM 803 O O . ARG A 1 105 ? -11.912 9.227 20.198 1.00 73.88 105 ARG A O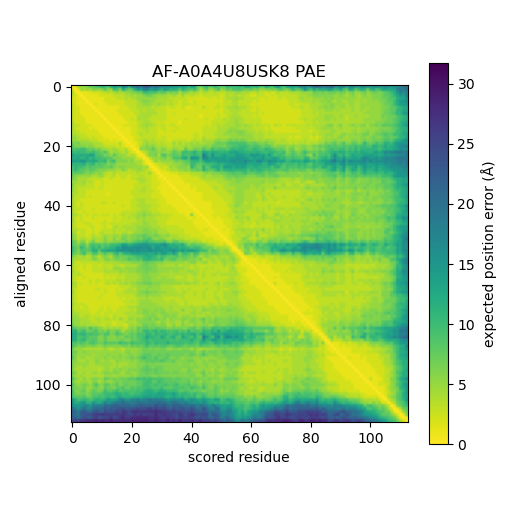 1
ATOM 810 N N . SER A 1 106 ? -11.922 10.426 18.310 1.00 72.62 106 SER A N 1
ATOM 811 C CA . SER A 1 106 ? -13.245 11.019 18.565 1.00 72.62 106 SER A CA 1
ATOM 812 C C . SER A 1 106 ? -14.405 10.053 18.312 1.00 72.62 106 SER A C 1
ATOM 814 O O . SER A 1 106 ? -15.498 10.254 18.832 1.00 72.62 106 SER A O 1
ATOM 816 N N . SER A 1 107 ? -14.174 9.004 17.520 1.00 66.31 107 SER A N 1
ATOM 817 C CA . SER A 1 107 ? -15.183 7.988 17.200 1.00 66.31 107 SER A CA 1
ATOM 818 C C . SER A 1 107 ? -15.207 6.815 18.187 1.00 66.31 107 SER A C 1
ATOM 820 O O . SER A 1 107 ? -16.076 5.946 18.074 1.00 66.31 107 SER A O 1
ATOM 822 N N . GLU A 1 108 ? -14.283 6.764 19.153 1.00 63.78 108 GLU A N 1
ATOM 823 C CA . GLU A 1 108 ? -14.374 5.829 20.274 1.00 63.78 108 GLU A CA 1
ATOM 824 C C . GLU A 1 108 ? -15.550 6.243 21.162 1.00 63.78 108 GLU A C 1
ATOM 826 O O . GLU A 1 108 ? -15.483 7.208 21.921 1.00 63.78 108 GLU A O 1
ATOM 831 N N . LYS A 1 109 ? -16.669 5.521 21.042 1.00 54.12 109 LYS A N 1
ATOM 832 C CA . LYS A 1 109 ? -17.788 5.680 21.972 1.00 54.12 109 LYS A CA 1
ATOM 833 C C . LYS A 1 109 ? -17.289 5.334 23.382 1.00 54.12 109 LYS A C 1
ATOM 835 O O . LYS A 1 109 ? -16.662 4.280 23.528 1.00 54.12 109 LYS A O 1
ATOM 840 N N . PRO A 1 110 ? -17.571 6.156 24.410 1.00 51.44 110 PRO A N 1
ATOM 841 C CA . PRO A 1 110 ? -17.308 5.749 25.782 1.00 51.44 110 PRO A CA 1
ATOM 842 C C . PRO A 1 110 ? -18.033 4.424 26.029 1.00 51.44 110 PRO A C 1
ATOM 844 O O . PRO A 1 110 ? -19.195 4.271 25.640 1.00 51.44 110 PRO A O 1
ATOM 847 N N . LYS A 1 111 ? -17.337 3.447 26.622 1.00 48.09 111 LYS A N 1
ATOM 848 C CA . LYS A 1 111 ? -18.016 2.305 27.237 1.00 48.09 111 LYS A CA 1
ATOM 849 C C . LYS A 1 111 ? -18.940 2.903 28.296 1.00 48.09 111 LYS A C 1
ATOM 851 O O . LYS A 1 111 ? -18.469 3.551 29.223 1.00 48.09 111 LYS A O 1
ATOM 856 N N . ILE A 1 112 ? -20.241 2.824 28.043 1.00 52.88 112 ILE A N 1
ATOM 857 C CA . ILE A 1 112 ? -21.253 3.109 29.051 1.00 52.88 112 ILE A CA 1
ATOM 858 C C . ILE A 1 112 ? -21.415 1.776 29.771 1.00 52.88 112 ILE A C 1
ATOM 860 O O . ILE A 1 112 ? -22.005 0.849 29.210 1.00 52.88 112 ILE A O 1
ATOM 864 N N . ASP A 1 113 ? -20.752 1.677 30.917 1.00 47.38 113 ASP A N 1
ATOM 865 C CA . ASP A 1 113 ? -20.917 0.602 31.894 1.00 47.38 113 ASP A CA 1
ATOM 866 C C . ASP A 1 113 ? -22.277 0.745 32.594 1.00 47.38 113 ASP A C 1
ATOM 868 O O . ASP A 1 113 ? -22.676 1.903 32.872 1.00 47.38 113 ASP A O 1
#

Sequence (113 aa):
MSALLAGFFAACASAAAKLMFEDWESPLHRAPFLAAFVLSNVLMWWIHTKALKGSSSTLIVTLLNTGSNFLITALFGLLLFGESRTLNWYFGLLLILIGTSIVARSSEKPKID

Organism: Steinernema carpocapsae (NCBI:txid34508)

InterPro domains:
  IPR037185 Multidrug transporter EmrE superfamily [SSF103481] (9-108)
  IPR039632 Transmembrane protein 42 [PTHR31965] (3-110)

Radius of gyration: 16.75 Å; Cα contacts (8 Å, |Δi|>4): 112; chains: 1; bounding box: 36×30×58 Å

Foldseek 3Di:
DLLLVLLLLLLQLVLLVVQLPPDDDDNVSNVVSVVSNVVSNVSSVVSLVVQCVPDPFNLVSNLSSNLSNVVVNQVCCCPVVVHHDDPVVVVVSVVVSVVSVVVRVVPPDPPPD

Secondary structure (DSSP, 8-state):
-HHHHHHHHHHHHHHHHHHHHS--SSGGGHHHHHHHHHHHHHHHHHHHHHHHHT-S-HHHHHHHHHHHHHHHHHHHHHHHH--PPPHHHHHHHHHHHHHHHHHHHHT------

Solvent-accessible surface area (backbone atoms only — not comparable to full-atom values): 5967 Å² total; per-residue (Å²): 115,52,23,44,55,15,6,46,28,44,21,51,18,56,53,23,48,54,65,40,70,48,95,67,97,54,78,72,72,30,52,64,27,49,51,48,22,52,52,21,46,53,50,15,52,53,35,38,55,52,34,45,75,75,40,99,48,55,54,57,40,51,48,42,17,52,52,33,18,52,55,47,35,50,50,46,32,38,74,77,68,66,46,78,76,55,73,67,54,57,50,52,52,50,52,53,52,52,54,52,51,54,55,36,62,71,66,58,72,76,85,82,126

Mean predicted aligned error: 6.37 Å

Nearest PDB structures (foldseek):
  8tgy-assembly1_A  TM=8.288E-01  e=1.754E-02  Clostridia bacterium
  7szt-assembly1_B  TM=7.579E-01  e=2.052E-02  Clostridiales bacterium oral taxon 876
  1au1-assembly1_B  TM=3.590E-01  e=3.583E+00  Homo sapiens

pLDDT: mean 84.82, std 9.49, range [47.38, 93.94]